Protein AF-A0A1G7A4H3-F1 (afdb_monomer_lite)

pLDDT: mean 81.55, std 15.1, range [40.12, 96.06]

Sequence (63 aa):
MNKLFDLRFVIGLFFLVTGLLLVLYYIVKGTALDGKVNLYCGILFVVFGSSFLLSVKRKSGGS

Organism: Niabella drilacis (strain DSM 25811 / CCM 8410 / CCUG 62505 / LMG 26954 / E90) (NCBI:txid1285928)

Radius of gyration: 14.38 Å; chains: 1; bounding box: 31×14×46 Å

Structure (mmCIF, N/CA/C/O backbone):
data_AF-A0A1G7A4H3-F1
#
_entry.id   AF-A0A1G7A4H3-F1
#
loop_
_atom_site.group_PDB
_atom_site.id
_atom_site.type_symbol
_atom_site.label_atom_id
_atom_site.label_alt_id
_atom_site.label_comp_id
_atom_site.label_asym_id
_atom_site.label_entity_id
_atom_site.label_seq_id
_atom_site.pdbx_PDB_ins_code
_atom_site.Cartn_x
_atom_site.Cartn_y
_atom_site.Cartn_z
_atom_site.occupancy
_atom_site.B_iso_or_equiv
_atom_site.auth_seq_id
_atom_site.auth_comp_id
_atom_site.auth_asym_id
_atom_site.auth_atom_id
_atom_site.pdbx_PDB_model_num
ATOM 1 N N . MET A 1 1 ? -22.454 -2.157 17.006 1.00 46.19 1 MET A N 1
ATOM 2 C CA . MET A 1 1 ? -22.472 -1.698 15.597 1.00 46.19 1 MET A CA 1
ATOM 3 C C . MET A 1 1 ? -21.395 -2.449 14.833 1.00 46.19 1 MET A C 1
ATOM 5 O O . MET A 1 1 ? -20.266 -2.503 15.305 1.00 46.19 1 MET A O 1
ATOM 9 N N . ASN A 1 2 ? -21.755 -3.099 13.727 1.00 57.22 2 ASN A N 1
ATOM 10 C CA . ASN A 1 2 ? -20.891 -4.027 12.996 1.00 57.22 2 ASN A CA 1
ATOM 11 C C . ASN A 1 2 ? -19.588 -3.346 12.541 1.00 57.22 2 ASN A C 1
ATOM 13 O O . ASN A 1 2 ? -19.609 -2.469 11.684 1.00 57.22 2 ASN A O 1
ATOM 17 N N . LYS A 1 3 ? -18.448 -3.763 13.104 1.00 60.69 3 LYS A N 1
ATOM 18 C CA . LYS A 1 3 ? -17.112 -3.185 12.851 1.00 60.69 3 LYS A CA 1
ATOM 19 C C . LYS A 1 3 ? -16.672 -3.295 11.379 1.00 60.69 3 LYS A C 1
ATOM 21 O O . LYS A 1 3 ? -15.843 -2.512 10.931 1.00 60.69 3 LYS A O 1
ATOM 26 N N . LEU A 1 4 ? -17.284 -4.219 10.633 1.00 60.59 4 LEU A N 1
ATOM 27 C CA . LEU A 1 4 ? -17.119 -4.407 9.186 1.00 60.59 4 LEU A CA 1
ATOM 28 C C . LEU A 1 4 ? -17.717 -3.262 8.344 1.00 60.59 4 LEU A C 1
ATOM 30 O O . LEU A 1 4 ? -17.321 -3.094 7.198 1.00 60.59 4 LEU A O 1
ATOM 34 N N . PHE A 1 5 ? -18.618 -2.454 8.918 1.00 66.12 5 PHE A N 1
ATOM 35 C CA . PHE A 1 5 ? -19.182 -1.249 8.296 1.00 66.12 5 PHE A CA 1
ATOM 36 C C . PHE A 1 5 ? -18.562 0.047 8.844 1.00 66.12 5 PHE A C 1
ATOM 38 O O . PHE A 1 5 ? -19.068 1.133 8.564 1.00 66.12 5 PHE A O 1
ATOM 45 N N . ASP A 1 6 ? -17.477 -0.022 9.632 1.00 80.44 6 ASP A N 1
ATOM 46 C CA . ASP A 1 6 ? -16.729 1.197 9.952 1.00 80.44 6 ASP A CA 1
ATOM 47 C C . ASP A 1 6 ? -16.136 1.713 8.638 1.00 80.44 6 ASP A C 1
ATOM 49 O O . ASP A 1 6 ? -15.371 1.017 7.966 1.00 80.44 6 ASP A O 1
ATOM 53 N N . LEU A 1 7 ? -16.514 2.933 8.261 1.00 84.12 7 LEU A N 1
ATOM 54 C CA . LEU A 1 7 ? -16.101 3.563 7.013 1.00 84.12 7 LEU A CA 1
ATOM 55 C C . LEU A 1 7 ? -14.573 3.514 6.835 1.00 84.12 7 LEU A C 1
ATOM 57 O O . LEU A 1 7 ? -14.083 3.322 5.728 1.00 84.12 7 LEU A O 1
ATOM 61 N N . ARG A 1 8 ? -13.808 3.575 7.934 1.00 84.69 8 ARG A N 1
ATOM 62 C CA . ARG A 1 8 ? -12.341 3.448 7.918 1.00 84.69 8 ARG A CA 1
ATOM 63 C C . ARG A 1 8 ? -11.853 2.067 7.497 1.00 84.69 8 ARG A C 1
ATOM 65 O O . ARG A 1 8 ? -10.810 1.974 6.858 1.00 84.69 8 ARG A O 1
ATOM 72 N N . PHE A 1 9 ? -12.576 1.009 7.859 1.00 87.19 9 PHE A N 1
ATOM 73 C CA . PHE A 1 9 ? -12.253 -0.353 7.443 1.00 87.19 9 PHE A CA 1
ATOM 74 C C . PHE A 1 9 ? -12.501 -0.528 5.946 1.00 87.19 9 PHE A C 1
ATOM 76 O O . PHE A 1 9 ? -11.612 -0.992 5.238 1.00 87.19 9 PHE A O 1
ATOM 83 N N . VAL A 1 10 ? -13.666 -0.087 5.460 1.00 89.62 10 VAL A N 1
ATOM 84 C CA . VAL A 1 10 ? -14.022 -0.161 4.034 1.00 89.62 10 VAL A CA 1
ATOM 85 C C . VAL A 1 10 ? -13.046 0.654 3.182 1.00 89.62 10 VAL A C 1
ATOM 87 O O . VAL A 1 10 ? -12.521 0.140 2.198 1.00 89.62 10 VAL A O 1
ATOM 90 N N . ILE A 1 11 ? -12.735 1.889 3.594 1.00 91.06 11 ILE A N 1
ATOM 91 C CA . ILE A 1 11 ? -11.754 2.747 2.914 1.00 91.06 11 ILE A CA 1
ATOM 92 C C . ILE A 1 11 ? -10.363 2.101 2.929 1.00 91.06 11 ILE A C 1
ATOM 94 O O . ILE A 1 11 ? -9.713 2.017 1.889 1.00 91.06 11 ILE A O 1
ATOM 98 N N . GLY A 1 12 ? -9.908 1.613 4.088 1.00 92.19 12 GLY A N 1
ATOM 99 C CA . GLY A 1 12 ? -8.600 0.971 4.214 1.00 92.19 12 GLY A CA 1
ATOM 100 C C . GLY A 1 12 ? -8.465 -0.263 3.323 1.00 92.19 12 GLY A C 1
ATOM 101 O O . GLY A 1 12 ? -7.456 -0.419 2.639 1.00 92.19 12 GLY A O 1
ATOM 102 N N . LEU A 1 13 ? -9.501 -1.105 3.279 1.00 92.38 13 LEU A N 1
ATOM 103 C CA . LEU A 1 13 ? -9.542 -2.293 2.431 1.00 92.38 13 LEU A CA 1
ATOM 104 C C . LEU A 1 13 ? -9.549 -1.930 0.941 1.00 92.38 13 LEU A C 1
ATOM 106 O O . LEU A 1 13 ? -8.831 -2.553 0.164 1.00 92.38 13 LEU A O 1
ATOM 110 N N . PHE A 1 14 ? -10.305 -0.904 0.546 1.00 94.44 14 PHE A N 1
ATOM 111 C CA . PHE A 1 14 ? -10.339 -0.429 -0.836 1.00 94.44 14 PHE A CA 1
ATOM 112 C C . PHE A 1 14 ? -8.958 0.034 -1.316 1.00 94.44 14 PHE A C 1
ATOM 114 O O . PHE A 1 14 ? -8.490 -0.422 -2.363 1.00 94.44 14 PHE A O 1
ATOM 121 N N . PHE A 1 15 ? -8.275 0.880 -0.535 1.00 94.81 15 PHE A N 1
ATOM 122 C CA . PHE A 1 15 ? -6.917 1.337 -0.853 1.00 94.81 15 PHE A CA 1
ATOM 123 C C . PHE A 1 15 ? -5.904 0.190 -0.861 1.00 94.81 15 PHE A C 1
ATOM 125 O O . PHE A 1 15 ? -5.034 0.141 -1.726 1.00 94.81 15 PHE A O 1
ATOM 132 N N . LEU A 1 16 ? -6.039 -0.771 0.055 1.00 95.12 16 LEU A N 1
ATOM 133 C CA . LEU A 1 16 ? -5.165 -1.939 0.091 1.00 95.12 16 LEU A CA 1
ATOM 134 C C . LEU A 1 16 ? -5.308 -2.789 -1.180 1.00 95.12 16 LEU A C 1
ATOM 136 O O . LEU A 1 16 ? -4.305 -3.120 -1.808 1.00 95.12 16 LEU A O 1
ATOM 140 N N . VAL A 1 17 ? -6.542 -3.126 -1.570 1.00 96.06 17 VAL A N 1
ATOM 141 C CA . VAL A 1 17 ? -6.817 -3.979 -2.737 1.00 96.06 17 VAL A CA 1
ATOM 142 C C . VAL A 1 17 ? -6.391 -3.288 -4.028 1.00 96.06 17 VAL A C 1
ATOM 144 O O . VAL A 1 17 ? -5.687 -3.895 -4.831 1.00 96.06 17 VAL A O 1
ATOM 147 N N . THR A 1 18 ? -6.760 -2.019 -4.220 1.00 95.69 18 THR A N 1
ATOM 148 C CA . THR A 1 18 ? -6.355 -1.249 -5.409 1.00 95.69 18 THR A CA 1
ATOM 149 C C . THR A 1 18 ? -4.843 -1.068 -5.482 1.00 95.69 18 THR A C 1
ATOM 151 O O . THR A 1 18 ? -4.258 -1.288 -6.541 1.00 95.69 18 THR A O 1
ATOM 1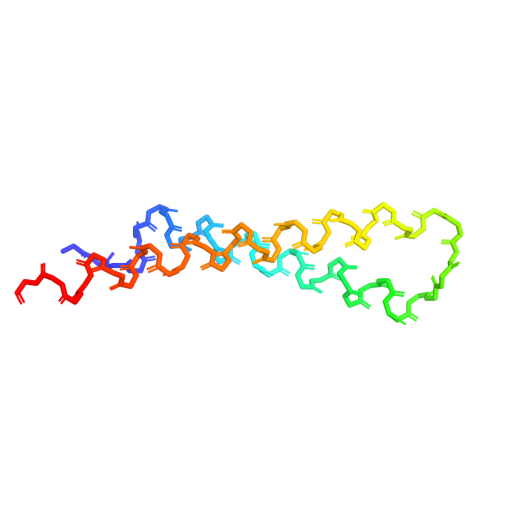54 N N . GLY A 1 19 ? -4.187 -0.750 -4.362 1.00 95.19 19 GLY A N 1
ATOM 155 C CA . GLY A 1 19 ? -2.733 -0.640 -4.296 1.00 95.19 19 GLY A CA 1
ATOM 156 C C . GLY A 1 19 ? -2.022 -1.946 -4.653 1.00 95.19 19 GLY A C 1
ATOM 157 O O . GLY A 1 19 ? -1.089 -1.939 -5.457 1.00 95.19 19 GLY A O 1
ATOM 158 N N . LEU A 1 20 ? -2.507 -3.078 -4.128 1.00 95.19 20 LEU A N 1
ATOM 159 C CA . LEU A 1 20 ? -1.971 -4.400 -4.457 1.00 95.19 20 LEU A CA 1
ATOM 160 C C . LEU A 1 20 ? -2.121 -4.698 -5.954 1.00 95.19 20 LEU A C 1
ATOM 162 O O . LEU A 1 20 ? -1.180 -5.180 -6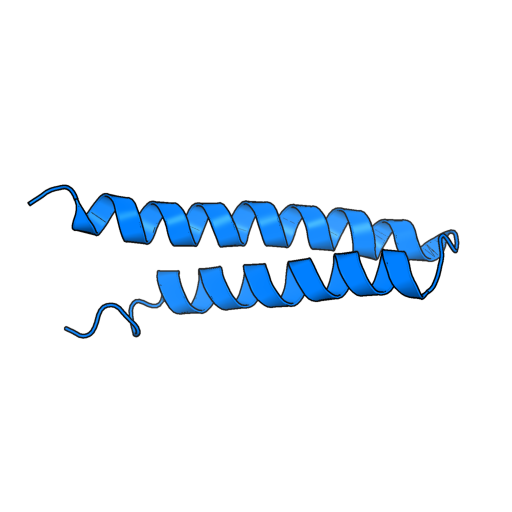.576 1.00 95.19 20 LEU A O 1
ATOM 166 N N . LEU A 1 21 ? -3.274 -4.360 -6.539 1.00 94.31 21 LEU A N 1
ATOM 167 C CA . LEU A 1 21 ? -3.562 -4.545 -7.963 1.00 94.31 21 LEU A CA 1
ATOM 168 C C . LEU A 1 21 ? -2.619 -3.728 -8.852 1.00 94.31 21 LEU A C 1
ATOM 170 O O . LEU A 1 21 ? -2.128 -4.246 -9.851 1.00 94.31 21 LEU A O 1
ATOM 174 N N . LEU A 1 22 ? -2.321 -2.481 -8.475 1.00 91.56 22 LEU A N 1
ATOM 175 C CA . LEU A 1 22 ? -1.382 -1.617 -9.197 1.00 91.56 22 LEU A CA 1
ATOM 176 C C . LEU A 1 22 ? 0.052 -2.162 -9.158 1.00 91.56 22 LEU A C 1
ATOM 178 O O . LEU A 1 22 ? 0.737 -2.175 -10.183 1.00 91.56 22 LEU A O 1
ATOM 182 N N . VAL A 1 23 ? 0.494 -2.643 -7.993 1.00 91.75 23 VAL A N 1
ATOM 183 C CA . VAL A 1 23 ? 1.817 -3.267 -7.840 1.00 91.75 23 VAL A CA 1
ATOM 184 C C . VAL A 1 23 ? 1.891 -4.563 -8.647 1.00 91.75 23 VAL A C 1
ATOM 186 O O . VAL A 1 23 ? 2.854 -4.770 -9.386 1.00 91.75 23 VAL A O 1
ATOM 189 N N . LEU A 1 24 ? 0.859 -5.409 -8.572 1.00 91.88 24 LEU A N 1
ATOM 190 C CA . LEU A 1 24 ? 0.793 -6.656 -9.333 1.00 91.88 24 LEU A CA 1
ATOM 191 C C . LEU A 1 24 ? 0.799 -6.387 -10.841 1.00 91.88 24 LEU A C 1
ATOM 193 O O . LEU A 1 24 ? 1.508 -7.056 -11.586 1.00 91.88 24 LEU A O 1
ATOM 197 N N . TYR A 1 25 ? 0.054 -5.375 -11.289 1.00 89.00 25 TYR A N 1
ATOM 198 C CA . TYR A 1 25 ? 0.007 -4.969 -12.689 1.00 89.00 25 TYR A CA 1
ATOM 199 C C . TYR A 1 25 ? 1.386 -4.545 -13.204 1.00 89.00 25 TYR A C 1
ATOM 201 O O . TYR A 1 25 ? 1.774 -4.940 -14.301 1.00 89.00 25 TYR A O 1
ATOM 209 N N . TYR A 1 26 ? 2.155 -3.801 -12.404 1.00 88.50 26 TYR A N 1
ATOM 210 C CA . TYR A 1 26 ? 3.532 -3.455 -12.750 1.00 88.50 26 TYR A CA 1
ATOM 211 C C . TYR A 1 26 ? 4.442 -4.690 -12.847 1.00 88.50 26 TYR A C 1
ATOM 213 O O . TYR A 1 26 ? 5.228 -4.799 -13.786 1.00 88.50 26 TYR A O 1
ATOM 221 N N . ILE A 1 27 ? 4.311 -5.639 -11.912 1.00 87.88 27 ILE A N 1
ATOM 222 C CA . ILE A 1 27 ? 5.102 -6.880 -11.912 1.00 87.88 27 ILE A CA 1
ATOM 223 C C . ILE A 1 27 ? 4.785 -7.737 -13.147 1.00 87.88 27 ILE A C 1
ATOM 225 O O . ILE A 1 27 ? 5.699 -8.261 -13.776 1.00 87.88 27 ILE A O 1
ATOM 229 N N . VAL A 1 28 ? 3.505 -7.862 -13.514 1.00 89.00 28 VAL A N 1
ATOM 230 C CA . VAL A 1 28 ? 3.057 -8.720 -14.624 1.00 89.00 28 VAL A CA 1
ATOM 231 C C . VAL A 1 28 ? 3.335 -8.092 -15.991 1.00 89.00 28 VAL A C 1
ATOM 233 O O . VAL A 1 28 ? 3.733 -8.800 -16.913 1.00 89.00 28 VAL A O 1
ATOM 236 N N . LYS A 1 29 ? 3.123 -6.780 -16.157 1.00 82.50 29 LYS A N 1
ATOM 237 C CA . LYS A 1 29 ? 3.229 -6.124 -17.473 1.00 82.50 29 LYS A CA 1
ATOM 238 C C . LYS A 1 29 ? 4.631 -5.610 -17.819 1.00 82.50 29 LYS A C 1
ATOM 240 O O . LYS A 1 29 ? 4.850 -5.174 -18.947 1.00 82.50 29 LYS A O 1
ATOM 245 N N . GLY A 1 30 ? 5.572 -5.683 -16.880 1.00 67.56 30 GLY A N 1
ATOM 246 C CA . GLY A 1 30 ? 6.960 -5.279 -17.082 1.00 67.56 30 GLY A CA 1
ATOM 247 C C . GLY A 1 30 ? 7.192 -3.766 -16.989 1.00 67.56 30 GLY A C 1
ATOM 248 O O . GLY A 1 30 ? 6.279 -2.944 -17.089 1.00 67.56 30 GLY A O 1
ATOM 249 N N . THR A 1 31 ? 8.458 -3.401 -16.779 1.00 66.00 31 THR A N 1
ATOM 250 C CA . THR A 1 31 ? 8.943 -2.058 -16.425 1.00 66.00 31 THR A CA 1
ATOM 251 C C . THR A 1 31 ? 8.976 -1.086 -17.611 1.00 66.00 31 THR A C 1
ATOM 253 O O . THR A 1 31 ? 10.004 -0.458 -17.876 1.00 66.00 31 THR A O 1
ATOM 256 N N . ALA A 1 32 ? 7.879 -0.955 -18.359 1.00 67.12 32 ALA A N 1
ATOM 257 C CA . ALA A 1 32 ? 7.752 0.147 -19.310 1.00 67.12 32 ALA A CA 1
ATOM 258 C C . ALA A 1 32 ? 7.916 1.478 -18.549 1.00 67.12 32 ALA A C 1
ATOM 260 O O . ALA A 1 32 ? 7.485 1.581 -17.398 1.00 67.12 32 ALA A O 1
ATOM 261 N N . LEU A 1 33 ? 8.555 2.484 -19.155 1.00 62.50 33 LEU A N 1
ATOM 262 C CA . LEU A 1 33 ? 8.860 3.776 -18.513 1.00 62.50 33 LEU A CA 1
ATOM 263 C C . LEU A 1 33 ? 7.624 4.435 -17.859 1.00 62.50 33 LEU A C 1
ATOM 265 O O . LEU A 1 33 ? 7.758 5.018 -16.783 1.00 62.50 33 LEU A O 1
ATOM 269 N N . ASP A 1 34 ? 6.428 4.231 -18.419 1.00 67.19 34 ASP A N 1
ATOM 270 C CA . ASP A 1 34 ? 5.141 4.700 -17.875 1.00 67.19 34 ASP A CA 1
ATOM 271 C C . ASP A 1 34 ? 4.632 3.910 -16.651 1.00 67.19 34 ASP A C 1
ATOM 273 O O . ASP A 1 34 ? 3.810 4.390 -15.872 1.00 67.19 34 ASP A O 1
ATOM 277 N N . GLY A 1 35 ? 5.135 2.695 -16.425 1.00 71.94 35 GLY A N 1
ATOM 278 C CA . GLY A 1 35 ? 4.705 1.813 -15.337 1.00 71.94 35 GLY A CA 1
ATOM 279 C C . GLY A 1 35 ? 5.159 2.266 -13.948 1.00 71.94 35 GLY A C 1
ATOM 280 O O . GLY A 1 35 ? 4.556 1.876 -12.946 1.00 71.94 35 GLY A O 1
ATOM 281 N N . LYS A 1 36 ? 6.190 3.117 -13.860 1.00 83.69 36 LYS A N 1
ATOM 282 C CA . LYS A 1 36 ? 6.724 3.601 -12.575 1.00 83.69 36 LYS A CA 1
ATOM 283 C C . LYS A 1 36 ? 5.669 4.338 -11.751 1.00 83.69 36 LYS A C 1
ATOM 285 O O . LYS A 1 36 ? 5.624 4.161 -10.537 1.00 83.69 36 LYS A O 1
ATOM 290 N N . VAL A 1 37 ? 4.791 5.104 -12.402 1.00 87.25 37 VAL A N 1
ATOM 291 C CA . VAL A 1 37 ? 3.696 5.820 -11.728 1.00 87.25 37 VAL A CA 1
ATOM 292 C C . VAL A 1 37 ? 2.755 4.839 -11.030 1.00 87.25 37 VAL A C 1
ATOM 294 O O . VAL A 1 37 ? 2.414 5.044 -9.867 1.00 87.25 37 VAL A O 1
ATOM 297 N N . ASN A 1 38 ? 2.407 3.731 -11.691 1.00 89.44 38 ASN A N 1
ATOM 298 C CA . ASN A 1 38 ? 1.553 2.698 -11.104 1.00 89.44 38 ASN A CA 1
ATOM 299 C C . ASN A 1 38 ? 2.223 2.030 -9.900 1.00 89.44 38 ASN A C 1
ATOM 301 O O . ASN A 1 38 ? 1.556 1.781 -8.900 1.00 89.44 38 ASN A O 1
ATOM 305 N N . LEU A 1 39 ? 3.538 1.798 -9.955 1.00 89.50 39 LEU A N 1
ATOM 306 C CA . LEU A 1 39 ? 4.279 1.240 -8.825 1.00 89.50 39 LEU A CA 1
ATOM 307 C C . LEU A 1 39 ? 4.306 2.201 -7.626 1.00 89.50 39 LEU A C 1
ATOM 309 O O . LEU A 1 39 ? 3.954 1.793 -6.522 1.00 89.50 39 LEU A O 1
ATOM 313 N N . TYR A 1 40 ? 4.666 3.474 -7.823 1.00 92.56 40 TYR A N 1
ATOM 314 C CA . TYR A 1 40 ? 4.702 4.448 -6.724 1.00 92.56 40 TYR A CA 1
ATOM 315 C C . TYR A 1 40 ? 3.313 4.693 -6.123 1.00 92.56 40 TYR A C 1
ATOM 317 O O . TYR A 1 40 ? 3.162 4.691 -4.901 1.00 92.56 40 TYR A O 1
ATOM 325 N N . CYS A 1 41 ? 2.290 4.845 -6.968 1.00 93.00 41 CYS A N 1
ATOM 326 C CA . CYS A 1 41 ? 0.912 5.038 -6.523 1.00 93.00 41 CYS A CA 1
ATOM 327 C C . CYS A 1 41 ? 0.385 3.793 -5.789 1.00 93.00 41 CYS A C 1
ATOM 329 O O . CYS A 1 41 ? -0.187 3.901 -4.705 1.00 93.00 41 CYS A O 1
ATOM 331 N N . GLY A 1 42 ? 0.673 2.599 -6.319 1.00 93.88 42 GLY A N 1
ATOM 332 C CA . GLY A 1 42 ? 0.316 1.329 -5.695 1.00 93.88 42 GLY A CA 1
ATOM 333 C C . GLY A 1 42 ? 0.951 1.144 -4.316 1.00 93.88 42 GLY A C 1
ATOM 334 O O . GLY A 1 42 ? 0.248 0.821 -3.360 1.00 93.88 42 GLY A O 1
ATOM 335 N N . ILE A 1 43 ? 2.252 1.425 -4.175 1.00 94.75 43 ILE A N 1
ATOM 336 C CA . ILE A 1 43 ? 2.956 1.359 -2.883 1.00 94.75 43 ILE A CA 1
ATOM 337 C C . ILE A 1 43 ? 2.330 2.327 -1.871 1.00 94.75 43 ILE A C 1
ATOM 339 O O . ILE A 1 43 ? 2.041 1.921 -0.744 1.00 94.75 43 ILE A O 1
ATOM 343 N N . LEU A 1 44 ? 2.071 3.581 -2.261 1.00 95.81 44 LEU A N 1
ATOM 344 C CA . LEU A 1 44 ? 1.425 4.556 -1.377 1.00 95.81 44 LEU A CA 1
ATOM 345 C C . LEU A 1 44 ? 0.046 4.071 -0.916 1.00 95.81 44 LEU A C 1
ATOM 347 O O . LEU A 1 44 ? -0.262 4.137 0.274 1.00 95.81 44 LEU A O 1
ATOM 351 N N . PHE A 1 45 ? -0.762 3.528 -1.826 1.00 95.31 45 PHE A N 1
ATOM 352 C CA . PHE A 1 45 ? -2.091 3.008 -1.503 1.00 95.31 45 PHE A CA 1
ATOM 353 C C . PHE A 1 45 ? -2.034 1.809 -0.548 1.00 95.31 45 PHE A C 1
ATOM 355 O O . PHE A 1 45 ? -2.815 1.755 0.402 1.00 95.31 45 PHE A O 1
ATOM 362 N N . VAL A 1 46 ? -1.068 0.900 -0.715 1.00 95.12 46 VAL A N 1
ATOM 363 C CA . VAL A 1 46 ? -0.857 -0.223 0.216 1.00 95.12 46 VAL A CA 1
ATOM 364 C C . VAL A 1 46 ? -0.466 0.271 1.612 1.00 95.12 46 VAL A C 1
ATOM 366 O O . VAL A 1 46 ? -1.006 -0.219 2.610 1.00 95.12 46 VAL A O 1
ATOM 369 N N . VAL A 1 47 ? 0.436 1.255 1.705 1.00 95.44 47 VAL A N 1
ATOM 370 C CA . VAL A 1 47 ? 0.887 1.830 2.985 1.00 95.44 47 VAL A CA 1
ATOM 371 C C . VAL A 1 47 ? -0.263 2.538 3.706 1.00 95.44 47 VAL A C 1
ATOM 373 O O . VAL A 1 47 ? -0.494 2.297 4.897 1.00 95.44 47 VAL A O 1
ATOM 376 N N . PHE A 1 48 ? -1.029 3.368 2.994 1.00 93.25 48 PHE A N 1
ATOM 377 C CA . PHE A 1 48 ? -2.193 4.053 3.557 1.00 93.25 48 PHE A CA 1
ATOM 378 C C . PHE A 1 48 ? -3.298 3.071 3.959 1.00 93.25 48 PHE A C 1
ATOM 380 O O . PHE A 1 48 ? -3.780 3.131 5.093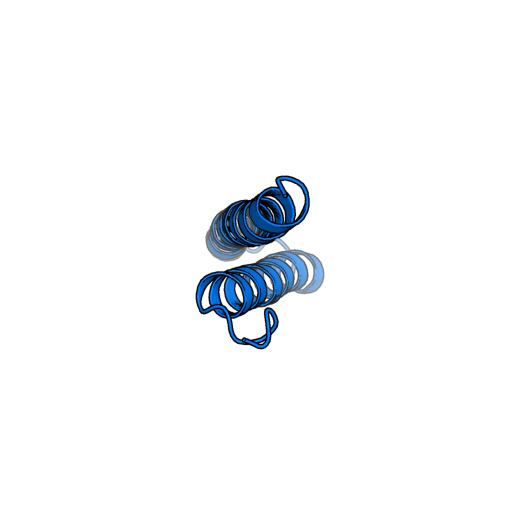 1.00 93.25 48 PHE A O 1
ATOM 387 N N . GLY A 1 49 ? -3.654 2.125 3.086 1.00 91.94 49 GLY A N 1
ATOM 388 C CA . GLY A 1 49 ? -4.664 1.104 3.366 1.00 91.94 49 GLY A CA 1
ATOM 389 C C . G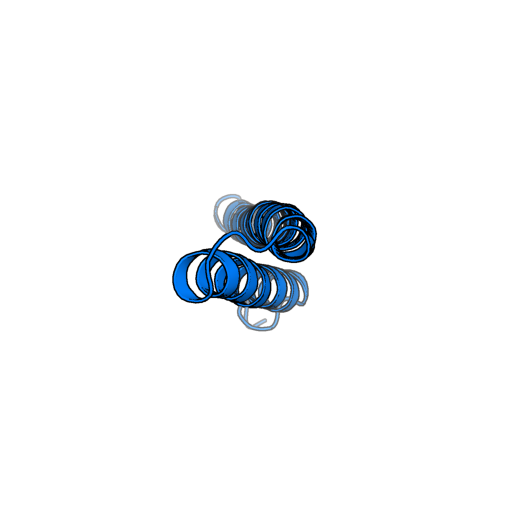LY A 1 49 ? -4.323 0.287 4.611 1.00 91.94 49 GLY A C 1
ATOM 390 O O . GLY A 1 49 ? -5.138 0.173 5.531 1.00 91.94 49 GLY A O 1
ATOM 391 N N . SER A 1 50 ? -3.074 -0.181 4.708 1.00 90.94 50 SER A N 1
ATOM 392 C CA . SER A 1 50 ? -2.574 -0.918 5.877 1.00 90.94 50 SER A CA 1
ATOM 393 C C . SER A 1 50 ? -2.629 -0.080 7.155 1.00 90.94 50 SER A C 1
ATOM 395 O O . SER A 1 50 ? -3.046 -0.573 8.202 1.00 90.94 50 SER A O 1
ATOM 397 N N . SER A 1 51 ? -2.276 1.206 7.085 1.00 89.44 51 SER A N 1
ATOM 398 C CA . SER A 1 51 ? -2.320 2.118 8.237 1.00 89.44 51 SER A CA 1
ATOM 399 C C . SER A 1 51 ? -3.748 2.345 8.753 1.00 89.44 51 SER A C 1
ATOM 401 O O . SER A 1 51 ? -3.982 2.374 9.967 1.00 89.44 51 SER A O 1
ATOM 403 N N . PHE A 1 52 ? -4.729 2.438 7.850 1.00 87.25 52 PHE A N 1
ATOM 404 C CA . PHE A 1 52 ? -6.149 2.522 8.203 1.00 87.25 52 PHE A CA 1
ATOM 405 C C . PHE A 1 52 ? -6.658 1.225 8.846 1.00 87.25 52 PHE A C 1
ATOM 407 O O . PHE A 1 52 ? -7.292 1.270 9.904 1.00 87.25 52 PHE A O 1
ATOM 414 N N . LEU A 1 53 ? -6.309 0.069 8.275 1.00 85.94 53 LEU A N 1
ATOM 415 C CA . LEU A 1 53 ? -6.620 -1.252 8.835 1.00 85.94 53 LEU A CA 1
ATOM 416 C C . LEU A 1 53 ? -6.026 -1.435 10.24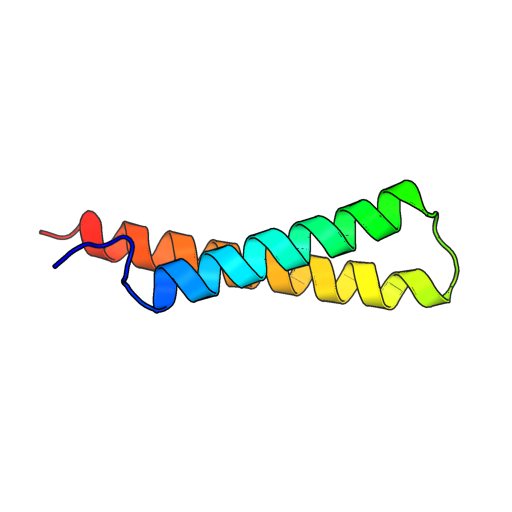5 1.00 85.94 53 LEU A C 1
ATOM 418 O O . LEU A 1 53 ? -6.719 -1.878 11.167 1.00 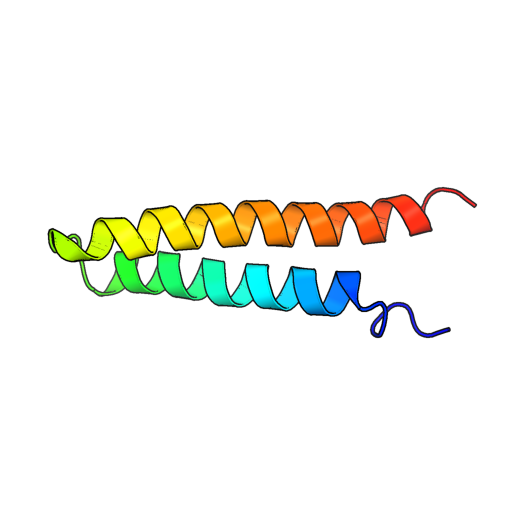85.94 53 LEU A O 1
ATOM 422 N N . LEU A 1 54 ? -4.774 -1.019 10.457 1.00 85.62 54 LEU A N 1
ATOM 423 C CA . LEU A 1 54 ? -4.117 -1.052 11.769 1.00 85.62 54 LEU A CA 1
ATOM 424 C C . LEU A 1 54 ? -4.797 -0.125 12.787 1.00 85.62 54 LEU A C 1
ATOM 426 O O . LEU A 1 54 ? -4.960 -0.497 13.951 1.00 85.62 54 LEU A O 1
ATOM 430 N N . SER A 1 55 ? -5.244 1.055 12.357 1.00 80.81 55 SER A N 1
ATOM 431 C CA . SER A 1 55 ? -5.958 2.011 13.214 1.00 80.81 55 SER A CA 1
ATOM 432 C C . SER A 1 55 ? -7.315 1.470 13.681 1.00 80.81 55 SER A C 1
ATOM 434 O O . SER A 1 55 ? -7.697 1.649 14.840 1.00 80.81 55 SER A O 1
ATOM 436 N N . VAL A 1 56 ? -8.017 0.720 12.823 1.00 76.56 56 VAL A N 1
ATOM 437 C CA . VAL A 1 56 ? -9.259 0.014 13.189 1.00 76.56 56 VAL A CA 1
ATOM 438 C C . VAL A 1 56 ? -8.997 -1.093 14.220 1.00 76.56 56 VAL A C 1
ATOM 440 O O . VAL A 1 56 ? -9.807 -1.288 15.138 1.00 76.56 56 VAL A O 1
ATOM 443 N N . LYS A 1 57 ? -7.858 -1.795 14.107 1.00 68.94 57 LYS A N 1
ATOM 444 C CA . LYS A 1 57 ? -7.446 -2.856 15.041 1.00 68.94 57 LYS A CA 1
ATOM 445 C C . LYS A 1 57 ? -7.093 -2.294 16.423 1.00 68.94 57 LYS A C 1
ATOM 447 O O . LYS A 1 57 ? -7.571 -2.822 17.423 1.00 68.94 57 LYS A O 1
ATOM 452 N N . ARG A 1 58 ? -6.351 -1.179 16.486 1.00 65.50 58 ARG A N 1
ATOM 453 C CA . ARG A 1 58 ? -5.982 -0.501 17.748 1.00 65.50 58 ARG A CA 1
ATOM 454 C C . ARG A 1 58 ? -7.193 -0.038 18.554 1.00 65.50 58 ARG A C 1
ATOM 456 O O . ARG A 1 58 ? -7.222 -0.230 19.761 1.00 65.50 58 ARG A O 1
ATOM 463 N N . LYS A 1 59 ? -8.244 0.451 17.889 1.00 58.06 59 LYS A N 1
ATOM 464 C CA . LYS A 1 59 ? -9.508 0.810 18.554 1.00 58.06 59 LYS A CA 1
ATOM 465 C C . LYS A 1 59 ? -10.269 -0.399 19.136 1.00 58.06 59 LYS A C 1
ATOM 467 O O . LYS A 1 59 ? -11.225 -0.210 19.868 1.00 58.06 59 LYS A O 1
ATOM 472 N N . SER A 1 60 ? -9.891 -1.637 18.793 1.00 53.25 60 SER A N 1
ATOM 473 C CA . SER A 1 60 ? -10.510 -2.862 19.332 1.00 53.25 60 SER A CA 1
ATOM 474 C C . SER A 1 60 ? -9.765 -3.489 20.508 1.00 53.25 60 SER A C 1
ATOM 476 O O . SER A 1 60 ? -10.357 -4.317 21.182 1.00 53.25 60 SER A O 1
ATOM 478 N N . GLY A 1 61 ? -8.484 -3.162 20.703 1.00 50.28 61 GLY A N 1
ATOM 479 C CA . GLY A 1 61 ? -7.649 -3.722 21.776 1.00 50.28 61 GLY A CA 1
ATOM 480 C C . GLY A 1 61 ? -7.494 -2.802 22.989 1.00 50.28 61 GLY A C 1
ATOM 481 O O . GLY A 1 61 ? -6.708 -3.108 23.874 1.00 50.28 61 GLY A O 1
ATOM 482 N N . GLY A 1 62 ? -8.191 -1.662 22.996 1.00 46.50 62 GLY A N 1
ATOM 483 C CA . GLY A 1 62 ? -8.278 -0.735 24.121 1.00 46.50 62 GLY A CA 1
ATOM 484 C C . GLY A 1 62 ? -9.720 -0.640 24.609 1.00 46.50 62 GLY A C 1
ATOM 485 O O . GLY A 1 62 ? -10.417 0.330 24.316 1.00 46.50 62 GLY A O 1
ATOM 486 N N . SER A 1 63 ? -10.196 -1.688 25.267 1.00 40.12 63 SER A N 1
ATOM 487 C CA . SER A 1 63 ? -11.357 -1.684 26.163 1.00 40.12 63 SER A CA 1
ATOM 488 C C . SER A 1 63 ? -11.118 -2.752 27.208 1.00 40.12 63 SER A C 1
ATOM 490 O O . SER A 1 63 ? -10.764 -3.876 26.786 1.00 40.12 63 SER A O 1
#

Foldseek 3Di:
DDLCPPVLLVQLVVLQVQLVVLCVCCVVVDPDVVSVVSPVSSVVSNVSSVVSNVVSVVVVVPD

Secondary structure (DSSP, 8-state):
--GGG-HHHHHHHHHHHHHHHHHHHHHHH---TTHHHHHHHHHHHHHHHHHHHHHHHHTTS--